Protein AF-A0A7C9A4A3-F1 (afdb_monomer_lite)

Sequence (106 aa):
GTYFLVGQSLKLGMPINNALKKAMQTWASWVESRVNPNRTHVFFRTFESTHWSGRNRNTCKVSRRPMSSTQGRDRSPISDTILKIVRSMSVPVKALHVTPMGAYRS

Organism: Opuntia streptacantha (NCBI:txid393608)

Structure (mmCIF, N/CA/C/O backbone):
data_AF-A0A7C9A4A3-F1
#
_entry.id   AF-A0A7C9A4A3-F1
#
loop_
_atom_site.group_PDB
_atom_site.id
_atom_site.type_symbol
_atom_site.label_atom_id
_atom_site.label_alt_id
_atom_site.label_comp_id
_atom_site.label_asym_id
_atom_site.label_entity_id
_atom_site.label_seq_id
_atom_site.pdbx_PDB_ins_code
_atom_site.Cartn_x
_atom_site.Cartn_y
_atom_site.Cartn_z
_atom_site.occupancy
_atom_site.B_iso_or_equiv
_atom_site.auth_seq_id
_atom_site.auth_comp_id
_atom_site.auth_asym_id
_atom_site.auth_atom_id
_atom_site.pdbx_PDB_model_num
ATOM 1 N N . GLY A 1 1 ? 5.922 20.523 -4.626 1.00 63.12 1 GLY A N 1
ATOM 2 C CA . GLY A 1 1 ? 6.599 19.538 -3.757 1.00 63.12 1 GLY A CA 1
ATOM 3 C C . GLY A 1 1 ? 5.617 18.467 -3.328 1.00 63.12 1 GLY A C 1
ATOM 4 O O . GLY A 1 1 ? 4.428 18.625 -3.571 1.00 63.12 1 GLY A O 1
ATOM 5 N N . THR A 1 2 ? 6.093 17.381 -2.722 1.00 81.69 2 THR A N 1
ATOM 6 C CA . THR A 1 2 ? 5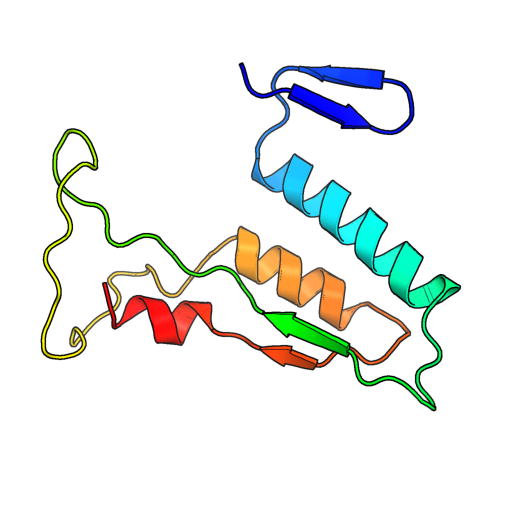.218 16.349 -2.143 1.00 81.69 2 THR A CA 1
ATOM 7 C C . THR A 1 2 ? 4.952 16.691 -0.678 1.00 81.69 2 THR A C 1
ATOM 9 O O . THR A 1 2 ? 5.898 16.840 0.102 1.00 81.69 2 THR A O 1
ATOM 12 N N . TYR A 1 3 ? 3.678 16.842 -0.317 1.00 90.56 3 TYR A N 1
ATOM 13 C CA . TYR A 1 3 ? 3.241 17.304 1.000 1.00 90.56 3 TYR A CA 1
ATOM 14 C C . TYR A 1 3 ? 2.224 16.325 1.582 1.00 90.56 3 TYR A C 1
ATOM 16 O O . TYR A 1 3 ? 1.290 15.928 0.889 1.00 90.56 3 TYR A O 1
ATOM 24 N N . PHE A 1 4 ? 2.393 15.945 2.848 1.00 93.31 4 PHE A N 1
ATOM 25 C CA . PHE A 1 4 ? 1.489 15.017 3.529 1.00 93.31 4 PHE A CA 1
ATOM 26 C C . PHE A 1 4 ? 1.070 15.576 4.881 1.00 93.31 4 PHE A C 1
ATOM 28 O O . PHE A 1 4 ? 1.919 15.991 5.670 1.00 93.31 4 PHE A O 1
ATOM 35 N N . LEU A 1 5 ? -0.229 15.558 5.171 1.00 91.88 5 LEU A N 1
ATOM 36 C CA . LEU A 1 5 ? -0.741 15.911 6.489 1.00 91.88 5 LEU A CA 1
ATOM 37 C C . LEU A 1 5 ? -0.694 14.681 7.399 1.00 91.88 5 LEU A C 1
ATOM 39 O O . LEU A 1 5 ? -1.230 13.625 7.065 1.00 91.88 5 LEU A O 1
ATOM 43 N N . VAL A 1 6 ? -0.039 14.812 8.549 1.00 92.81 6 VAL A N 1
ATOM 44 C CA . VAL A 1 6 ? 0.073 13.745 9.544 1.00 92.81 6 VAL A CA 1
ATOM 45 C C . VAL A 1 6 ? -0.395 14.284 10.886 1.00 92.81 6 VAL A C 1
ATOM 47 O O . VAL A 1 6 ? 0.310 15.066 11.523 1.00 92.81 6 VAL A O 1
ATOM 50 N N . GLY A 1 7 ? -1.589 13.865 11.311 1.00 89.81 7 GLY A N 1
ATOM 51 C CA . GLY A 1 7 ? -2.275 14.522 12.422 1.00 89.81 7 GLY A CA 1
ATOM 52 C C . GLY A 1 7 ? -2.557 15.976 12.046 1.00 89.81 7 GLY A C 1
ATOM 53 O O . GLY A 1 7 ? -3.191 16.230 11.029 1.00 89.81 7 GLY A O 1
ATOM 54 N N . GLN A 1 8 ? -2.027 16.919 12.819 1.00 92.75 8 GLN A N 1
ATOM 55 C CA . GLN A 1 8 ? -2.152 18.359 12.557 1.00 92.75 8 GLN A CA 1
ATOM 56 C C . GLN A 1 8 ? -0.870 18.983 11.976 1.00 92.75 8 GLN A C 1
ATOM 58 O O . GLN A 1 8 ? -0.755 20.200 11.885 1.00 92.75 8 GLN A O 1
ATOM 63 N N . SER A 1 9 ? 0.119 18.171 11.583 1.00 94.06 9 SER A N 1
ATOM 64 C CA . SER A 1 9 ? 1.399 18.669 11.067 1.00 94.06 9 SER A CA 1
ATOM 65 C C . SER A 1 9 ? 1.569 18.387 9.579 1.00 94.06 9 SER A C 1
ATOM 67 O O . SER A 1 9 ? 1.503 17.234 9.142 1.00 94.06 9 SER A O 1
ATOM 69 N N . LEU A 1 10 ? 1.885 19.431 8.809 1.00 94.12 10 LEU A N 1
ATOM 70 C CA . LEU A 1 10 ? 2.280 19.299 7.411 1.00 94.12 10 LEU A CA 1
ATOM 71 C C . LEU A 1 10 ? 3.726 18.791 7.324 1.00 94.12 10 LEU A C 1
ATOM 73 O O . LEU A 1 10 ? 4.656 19.412 7.837 1.00 94.12 10 LEU A O 1
ATOM 77 N N . LYS A 1 11 ? 3.925 17.643 6.678 1.00 93.31 11 LYS A N 1
ATOM 78 C CA . LYS A 1 11 ? 5.242 17.049 6.436 1.00 93.31 11 LYS A CA 1
ATOM 79 C C . LYS A 1 11 ? 5.655 17.302 4.993 1.00 93.31 11 LYS A C 1
ATOM 81 O O . LYS A 1 11 ? 5.049 16.779 4.056 1.00 93.31 11 LYS A O 1
ATOM 86 N N . LEU A 1 12 ? 6.700 18.107 4.838 1.00 92.88 12 LEU A N 1
ATOM 87 C CA . LEU A 1 12 ? 7.323 18.416 3.556 1.00 92.88 12 LEU A CA 1
ATOM 88 C C . LEU A 1 12 ? 8.391 17.357 3.250 1.00 92.88 12 LEU A C 1
ATOM 90 O O . LEU A 1 12 ? 9.139 16.962 4.142 1.00 92.88 12 LEU A O 1
ATOM 94 N N . GLY A 1 13 ? 8.465 16.889 2.004 1.00 90.81 13 GLY A N 1
ATOM 95 C CA . GLY A 1 13 ? 9.576 16.042 1.549 1.00 90.81 13 GLY A CA 1
ATOM 96 C C . GLY A 1 13 ? 9.600 14.617 2.113 1.00 90.81 13 GLY A C 1
ATOM 97 O O . GLY A 1 13 ? 10.604 13.926 1.970 1.00 90.81 13 GLY A O 1
ATOM 98 N N . MET A 1 14 ? 8.513 14.143 2.734 1.00 93.31 14 MET A N 1
ATOM 99 C CA . MET A 1 14 ? 8.425 12.744 3.156 1.00 93.31 14 MET A CA 1
ATOM 100 C C . MET A 1 14 ? 8.525 11.819 1.927 1.00 93.31 14 MET A C 1
ATOM 102 O O . MET A 1 14 ? 7.779 12.020 0.963 1.00 93.31 14 MET A O 1
ATOM 106 N N . PRO A 1 15 ? 9.383 10.780 1.952 1.00 92.62 15 PRO A N 1
ATOM 107 C CA . PRO A 1 15 ? 9.440 9.804 0.871 1.00 92.62 15 PRO A CA 1
ATOM 108 C C . PRO A 1 15 ? 8.083 9.129 0.656 1.00 92.62 15 PRO A C 1
ATOM 110 O O . PRO A 1 15 ? 7.418 8.750 1.622 1.00 92.62 15 PRO A O 1
ATOM 113 N N . ILE A 1 16 ? 7.699 8.914 -0.604 1.00 91.69 16 ILE A N 1
ATOM 114 C CA . ILE A 1 16 ? 6.391 8.340 -0.976 1.00 91.69 16 ILE A CA 1
ATOM 115 C C . ILE A 1 16 ? 6.149 6.993 -0.280 1.00 91.69 16 ILE A C 1
ATOM 117 O O . ILE A 1 16 ? 5.059 6.754 0.230 1.00 91.69 16 ILE A O 1
ATOM 121 N N . ASN A 1 17 ? 7.174 6.142 -0.178 1.00 92.69 17 ASN A N 1
ATOM 122 C CA . ASN A 1 17 ? 7.064 4.846 0.500 1.00 92.69 17 ASN A CA 1
ATOM 123 C C . ASN A 1 17 ? 6.734 4.997 1.996 1.00 92.69 17 ASN A C 1
ATOM 125 O O . ASN A 1 17 ? 5.924 4.241 2.531 1.00 92.69 17 ASN A O 1
ATOM 129 N N . ASN A 1 18 ? 7.312 6.000 2.665 1.00 94.06 18 ASN A N 1
ATOM 130 C CA . ASN A 1 18 ? 7.035 6.279 4.075 1.00 94.06 18 ASN A CA 1
ATOM 131 C C . ASN A 1 18 ? 5.628 6.855 4.254 1.00 94.06 18 ASN A C 1
ATOM 133 O O . ASN A 1 18 ? 4.913 6.456 5.173 1.00 94.06 18 ASN A O 1
ATOM 137 N N . ALA A 1 19 ? 5.219 7.751 3.354 1.00 94.62 19 ALA A N 1
ATOM 138 C CA . ALA A 1 19 ? 3.879 8.319 3.363 1.00 94.62 19 ALA A CA 1
ATOM 139 C C . ALA A 1 19 ? 2.808 7.243 3.144 1.00 94.62 19 ALA A C 1
ATOM 141 O O . ALA A 1 19 ? 1.845 7.175 3.906 1.00 94.62 19 ALA A O 1
ATOM 142 N N . LEU A 1 20 ? 3.020 6.343 2.177 1.00 94.62 20 LEU A N 1
ATOM 143 C CA . LEU A 1 20 ? 2.137 5.206 1.934 1.00 94.62 20 LEU A CA 1
ATOM 144 C C . LEU A 1 20 ? 2.062 4.291 3.156 1.00 94.62 20 LEU A C 1
ATOM 146 O O . LEU A 1 20 ? 0.966 3.933 3.574 1.00 94.62 20 LEU A O 1
ATOM 150 N N . LYS A 1 21 ? 3.206 3.928 3.750 1.00 96.31 21 LYS A N 1
ATOM 151 C CA . LYS A 1 21 ? 3.231 3.103 4.965 1.00 96.31 21 LYS A CA 1
ATOM 152 C C . LYS A 1 21 ? 2.381 3.733 6.068 1.00 96.31 21 LYS A C 1
ATOM 154 O O . LYS A 1 21 ? 1.595 3.033 6.698 1.00 96.31 21 LYS A O 1
ATOM 159 N N . LYS A 1 22 ? 2.503 5.047 6.270 1.00 96.19 22 LYS A N 1
ATOM 160 C CA . LYS A 1 22 ? 1.745 5.769 7.296 1.00 96.19 22 LYS A CA 1
ATOM 161 C C . LYS A 1 22 ? 0.247 5.804 6.989 1.00 96.19 22 LYS A C 1
ATOM 163 O O . LYS A 1 22 ? -0.547 5.533 7.882 1.00 96.19 22 LYS A O 1
ATOM 168 N N . ALA A 1 23 ? -0.128 6.051 5.735 1.00 95.69 23 ALA A N 1
ATOM 169 C CA . ALA A 1 23 ? -1.520 5.995 5.292 1.00 95.69 23 ALA A CA 1
ATOM 170 C C . ALA A 1 23 ? -2.125 4.590 5.465 1.00 95.69 23 ALA A C 1
ATOM 172 O O . ALA A 1 23 ? -3.234 4.453 5.976 1.00 95.69 23 ALA A O 1
ATOM 173 N N . MET A 1 24 ? -1.373 3.543 5.116 1.00 97.31 24 MET A N 1
ATOM 174 C CA . MET A 1 24 ? -1.795 2.151 5.287 1.00 97.31 24 MET A CA 1
ATOM 175 C C . MET A 1 24 ? -1.961 1.764 6.755 1.00 97.31 24 MET A C 1
ATOM 177 O O . MET A 1 24 ? -2.899 1.047 7.082 1.00 97.31 24 MET A O 1
ATOM 181 N N . GLN A 1 25 ? -1.094 2.253 7.645 1.00 97.31 25 GLN A N 1
ATOM 182 C CA . GLN A 1 25 ? -1.250 2.054 9.089 1.00 97.31 25 GLN A CA 1
ATOM 183 C C . GLN A 1 25 ? -2.525 2.725 9.611 1.00 97.31 25 GLN A C 1
ATOM 185 O O . GLN A 1 25 ? -3.276 2.104 10.354 1.00 97.31 25 GLN A O 1
ATOM 190 N N . THR A 1 26 ? -2.812 3.956 9.175 1.00 97.19 26 THR A N 1
ATOM 191 C CA . THR A 1 26 ? -4.065 4.643 9.519 1.00 97.19 26 THR A CA 1
ATOM 192 C C . THR A 1 26 ? -5.290 3.868 9.033 1.00 97.19 26 THR A C 1
ATOM 194 O O . THR A 1 26 ? -6.240 3.691 9.794 1.00 97.19 26 THR A O 1
ATOM 197 N N . TRP A 1 27 ? -5.266 3.372 7.793 1.00 97.81 27 TRP A N 1
ATOM 198 C CA . TRP A 1 27 ? -6.342 2.540 7.255 1.00 97.81 27 TRP A CA 1
ATOM 199 C C . TRP A 1 27 ? -6.512 1.235 8.045 1.00 97.81 27 TRP A C 1
ATOM 201 O O . TRP A 1 27 ? -7.635 0.896 8.408 1.00 97.81 27 TRP A O 1
ATOM 211 N N . ALA A 1 28 ? -5.418 0.541 8.370 1.00 98.25 28 ALA A N 1
ATOM 212 C CA . ALA A 1 28 ? -5.464 -0.700 9.138 1.00 98.25 28 ALA A CA 1
ATOM 213 C C . ALA A 1 28 ? -6.109 -0.486 10.517 1.00 98.25 28 ALA A C 1
ATOM 215 O O . ALA A 1 28 ? -7.060 -1.186 10.853 1.00 98.25 28 ALA A O 1
ATOM 216 N N . SER A 1 29 ? -5.690 0.546 11.259 1.00 98.12 29 SER A N 1
ATOM 217 C CA . SER A 1 29 ? -6.297 0.890 12.553 1.00 98.12 29 SER A CA 1
ATOM 218 C C . SER A 1 29 ? -7.783 1.245 12.439 1.00 98.12 29 SER A C 1
ATOM 220 O O . SER A 1 29 ? -8.574 0.940 13.333 1.00 98.12 29 SER A O 1
ATOM 222 N N . TRP A 1 30 ? -8.195 1.883 11.340 1.00 98.12 30 TRP A N 1
ATOM 223 C CA . TRP A 1 30 ? -9.612 2.141 11.087 1.00 98.12 30 TRP A CA 1
ATOM 224 C C . TRP A 1 30 ? -10.386 0.842 10.843 1.00 98.12 30 TRP A C 1
ATOM 226 O O . TRP A 1 30 ? -11.445 0.655 11.436 1.00 98.12 30 TRP A O 1
ATOM 236 N N . VAL A 1 31 ? -9.851 -0.076 10.031 1.00 98.44 31 VAL A N 1
ATOM 237 C CA . VAL A 1 31 ? -10.487 -1.379 9.781 1.00 98.44 31 VAL A CA 1
ATOM 238 C C . VAL A 1 31 ? -10.661 -2.144 11.088 1.00 98.44 31 VAL A C 1
ATOM 240 O O . VAL A 1 31 ? -11.764 -2.599 11.378 1.00 98.44 31 VAL A O 1
ATOM 243 N N . GLU A 1 32 ? -9.613 -2.215 11.906 1.00 98.00 32 GLU A N 1
ATOM 244 C CA . GLU A 1 32 ? -9.640 -2.932 13.186 1.00 98.00 32 GLU A CA 1
ATOM 245 C C . GLU A 1 32 ? -10.640 -2.349 14.191 1.00 98.00 32 GLU A C 1
ATOM 247 O O . GLU A 1 32 ? -11.224 -3.088 14.976 1.00 98.00 32 GLU A O 1
ATOM 252 N N . SER A 1 33 ? -10.877 -1.036 14.156 1.00 98.19 33 SER A N 1
ATOM 253 C CA . SER A 1 33 ? -11.772 -0.365 15.111 1.00 98.19 33 SER A CA 1
ATOM 254 C C . SER A 1 33 ? -13.211 -0.189 14.624 1.00 98.19 33 SER A C 1
ATOM 256 O O . SER A 1 33 ? -14.091 0.111 15.436 1.00 98.19 33 SER A O 1
ATOM 258 N N . ARG A 1 34 ? -13.468 -0.308 13.314 1.00 98.12 34 ARG A N 1
ATOM 259 C CA . ARG A 1 34 ? -14.764 0.060 12.713 1.00 98.12 34 ARG A CA 1
ATOM 260 C C . ARG A 1 34 ? -15.424 -1.033 11.885 1.00 98.12 34 ARG A C 1
ATOM 262 O O . ARG A 1 34 ? -16.632 -0.951 11.673 1.00 98.12 34 ARG A O 1
ATOM 269 N N . VAL A 1 35 ? -14.689 -2.033 11.405 1.00 97.69 35 VAL A N 1
ATOM 270 C CA . VAL A 1 35 ? -15.261 -3.081 10.550 1.00 97.69 35 VAL A CA 1
ATOM 271 C C . VAL A 1 35 ? -15.684 -4.278 11.392 1.00 97.69 35 VAL A C 1
ATOM 273 O O . VAL A 1 35 ? -14.898 -4.817 12.161 1.00 97.69 35 VAL A O 1
ATOM 276 N N . ASN A 1 36 ? -16.927 -4.730 11.207 1.00 97.44 36 ASN A N 1
ATOM 277 C CA . ASN A 1 36 ? -17.414 -5.976 11.794 1.00 97.44 36 ASN A CA 1
ATOM 278 C C . ASN A 1 36 ? -17.069 -7.169 10.873 1.00 97.44 36 ASN A C 1
ATOM 280 O O . ASN A 1 36 ? -17.714 -7.315 9.827 1.00 97.44 36 ASN A O 1
ATOM 284 N N . PRO A 1 37 ? -16.121 -8.050 11.248 1.00 96.50 37 PRO A N 1
ATOM 285 C CA . PRO A 1 37 ? -15.699 -9.168 10.403 1.00 96.50 37 PRO A CA 1
ATOM 286 C C . PRO A 1 37 ? -16.773 -10.253 10.236 1.00 96.50 37 PRO A C 1
ATOM 288 O O . PRO A 1 37 ? -16.728 -11.000 9.266 1.00 96.50 37 PRO A O 1
ATOM 291 N N . ASN A 1 38 ? -17.779 -10.314 11.117 1.00 97.12 38 ASN A N 1
ATOM 292 C CA . ASN A 1 38 ? -18.878 -11.280 10.999 1.00 97.12 38 ASN A CA 1
ATOM 293 C C . ASN A 1 38 ? -19.885 -10.903 9.903 1.00 97.12 38 ASN A C 1
ATOM 295 O O . ASN A 1 38 ? -20.732 -11.712 9.535 1.00 97.12 38 ASN A O 1
ATOM 299 N N . ARG A 1 39 ? -19.833 -9.661 9.404 1.00 98.00 39 ARG A N 1
ATOM 300 C CA . ARG A 1 39 ? -20.742 -9.162 8.359 1.00 98.00 39 ARG A CA 1
ATOM 301 C C . ARG A 1 39 ? -20.021 -8.664 7.113 1.00 98.00 39 ARG A C 1
ATOM 303 O O . ARG A 1 39 ? -20.633 -8.620 6.050 1.00 98.00 39 ARG A O 1
ATOM 310 N N . THR A 1 40 ? -18.748 -8.297 7.233 1.00 98.19 40 THR A N 1
ATOM 311 C CA . THR A 1 40 ? -17.998 -7.640 6.164 1.00 98.19 40 THR A CA 1
ATOM 312 C C . THR A 1 40 ? -16.711 -8.390 5.868 1.00 98.19 40 THR A C 1
ATOM 314 O O . THR A 1 40 ? -15.858 -8.550 6.736 1.00 98.19 40 THR A O 1
ATOM 317 N N . HIS A 1 41 ? -16.537 -8.766 4.603 1.00 97.94 41 HIS A N 1
ATOM 318 C CA . HIS A 1 41 ? -15.275 -9.285 4.088 1.00 97.94 41 HIS A CA 1
ATOM 319 C C . HIS A 1 41 ? -14.459 -8.141 3.495 1.00 97.94 41 HIS A C 1
ATOM 321 O O . HIS A 1 41 ? -14.945 -7.405 2.635 1.00 97.94 41 HIS A O 1
ATOM 327 N N . VAL A 1 42 ? -13.213 -7.997 3.937 1.00 98.12 42 VAL A N 1
ATOM 328 C CA . VAL A 1 42 ? -12.327 -6.930 3.470 1.00 98.12 42 VAL A CA 1
ATOM 329 C C . VAL A 1 42 ? -11.302 -7.505 2.505 1.00 98.12 42 VAL A C 1
ATOM 331 O O . VAL A 1 42 ? -10.629 -8.492 2.800 1.00 98.12 42 VAL A O 1
ATOM 334 N N . PHE A 1 43 ? -11.152 -6.849 1.358 1.00 97.94 43 PHE A N 1
ATOM 335 C CA . PHE A 1 43 ? -10.135 -7.160 0.363 1.00 97.94 43 PHE A CA 1
ATOM 336 C C . PHE A 1 43 ? -9.206 -5.965 0.203 1.00 97.94 43 PHE A C 1
ATOM 338 O O . PHE A 1 43 ? -9.647 -4.816 0.247 1.00 97.94 43 PHE A O 1
ATOM 345 N N . PHE A 1 44 ? -7.924 -6.230 -0.028 1.00 97.38 44 PHE A N 1
ATOM 346 C CA . PHE A 1 44 ? -6.963 -5.181 -0.353 1.00 97.38 44 PHE A CA 1
ATOM 347 C C . PHE A 1 44 ? -6.031 -5.651 -1.463 1.00 97.38 44 PHE A C 1
ATOM 349 O O . PHE A 1 44 ? -5.407 -6.704 -1.342 1.00 97.38 44 PHE A O 1
ATOM 356 N N . ARG A 1 45 ? -5.919 -4.881 -2.550 1.00 96.56 45 ARG A N 1
ATOM 357 C CA . ARG A 1 45 ? -5.029 -5.221 -3.668 1.00 96.56 45 ARG A CA 1
ATOM 358 C C . ARG A 1 45 ? -3.672 -4.541 -3.548 1.00 96.56 45 ARG A C 1
ATOM 360 O O . ARG A 1 45 ? -3.582 -3.401 -3.100 1.00 96.56 45 ARG A O 1
ATOM 367 N N . THR A 1 46 ? -2.620 -5.235 -3.966 1.00 95.44 46 THR A N 1
ATOM 368 C CA . THR A 1 46 ? -1.285 -4.636 -4.080 1.00 95.44 46 THR A CA 1
ATOM 369 C C . THR A 1 46 ? -1.200 -3.677 -5.274 1.00 95.44 46 THR A C 1
ATOM 371 O O . THR A 1 46 ? -2.153 -3.520 -6.038 1.00 95.44 46 THR A O 1
ATOM 374 N N . PHE A 1 47 ? -0.068 -2.990 -5.418 1.00 88.06 47 PHE A N 1
ATOM 375 C CA . PHE A 1 47 ? 0.120 -1.958 -6.437 1.00 88.06 47 PHE A CA 1
ATOM 376 C C . PHE A 1 47 ? 0.186 -2.533 -7.858 1.00 88.06 47 PHE A C 1
ATOM 378 O O . PHE A 1 47 ? 0.774 -3.589 -8.086 1.00 88.06 47 PHE A O 1
ATOM 385 N N . GLU A 1 48 ? -0.358 -1.794 -8.819 1.00 86.12 48 GLU A N 1
ATOM 386 C CA . GLU A 1 48 ? -0.268 -2.079 -10.249 1.00 86.12 48 GLU A CA 1
ATOM 387 C C . GLU A 1 48 ? 0.505 -0.944 -10.927 1.00 86.12 48 GLU A C 1
ATOM 389 O O . GLU A 1 48 ? 0.199 0.233 -10.726 1.00 86.12 48 GLU A O 1
ATOM 394 N N . SER A 1 49 ? 1.553 -1.289 -11.677 1.00 79.12 49 SER A N 1
ATOM 395 C CA . SER A 1 49 ? 2.423 -0.298 -12.308 1.00 79.12 49 SER A CA 1
ATOM 396 C C . SER A 1 49 ? 1.788 0.296 -13.562 1.00 79.12 49 SER A C 1
ATOM 398 O O . SER A 1 49 ? 1.008 -0.347 -14.255 1.00 79.12 49 SER A O 1
ATOM 400 N N . THR A 1 50 ? 2.141 1.543 -13.873 1.00 79.50 50 THR A N 1
ATOM 401 C CA . THR A 1 50 ? 1.700 2.176 -15.117 1.00 79.50 50 THR A CA 1
ATOM 402 C C . THR A 1 50 ? 2.548 1.698 -16.291 1.00 79.50 50 THR A C 1
ATOM 404 O O . THR A 1 50 ? 3.768 1.604 -16.155 1.00 79.50 50 THR A O 1
ATOM 407 N N . HIS A 1 51 ? 1.944 1.530 -17.465 1.00 80.00 51 HIS A N 1
ATOM 408 C CA . HIS A 1 51 ? 2.640 1.112 -18.695 1.00 80.00 51 HIS A CA 1
ATOM 409 C C . HIS A 1 51 ? 3.090 2.293 -19.568 1.00 80.00 51 HIS A C 1
ATOM 411 O O . HIS A 1 51 ? 3.452 2.146 -20.735 1.00 80.00 51 HIS A O 1
ATOM 417 N N . TRP A 1 52 ? 3.082 3.495 -18.989 1.00 84.00 52 TRP A N 1
ATOM 418 C CA . TRP A 1 52 ? 3.615 4.681 -19.634 1.00 84.00 52 TRP A CA 1
ATOM 419 C C . TRP A 1 52 ? 5.123 4.549 -19.845 1.00 84.00 52 TRP A C 1
ATOM 421 O O . TRP A 1 52 ? 5.895 4.258 -18.931 1.00 84.00 52 TRP A O 1
ATOM 431 N N . SER A 1 53 ? 5.531 4.800 -21.078 1.00 79.81 53 SER A N 1
ATOM 432 C CA . SER A 1 53 ? 6.884 4.654 -21.591 1.00 79.81 53 SER A CA 1
ATOM 433 C C . SER A 1 53 ? 7.287 5.891 -22.402 1.00 79.81 53 SER A C 1
ATOM 435 O O . SER A 1 53 ? 6.511 6.844 -22.564 1.00 79.81 53 SER A O 1
ATOM 437 N N . GLY A 1 54 ? 8.522 5.887 -22.901 1.00 80.19 54 GLY A N 1
ATOM 438 C CA . GLY A 1 54 ? 9.130 7.027 -23.581 1.00 80.19 54 GLY A CA 1
ATOM 439 C C . GLY A 1 54 ? 9.777 8.010 -22.606 1.00 80.19 54 GLY A C 1
ATOM 440 O O . GLY A 1 54 ? 9.508 8.000 -21.404 1.00 80.19 54 GLY A O 1
ATOM 441 N N . ARG A 1 55 ? 10.646 8.876 -23.136 1.00 82.38 55 ARG A N 1
ATOM 442 C CA . ARG A 1 55 ? 11.454 9.826 -22.349 1.00 82.38 55 ARG A CA 1
ATOM 443 C C . ARG A 1 55 ? 10.606 10.729 -21.443 1.00 82.38 55 ARG A C 1
ATOM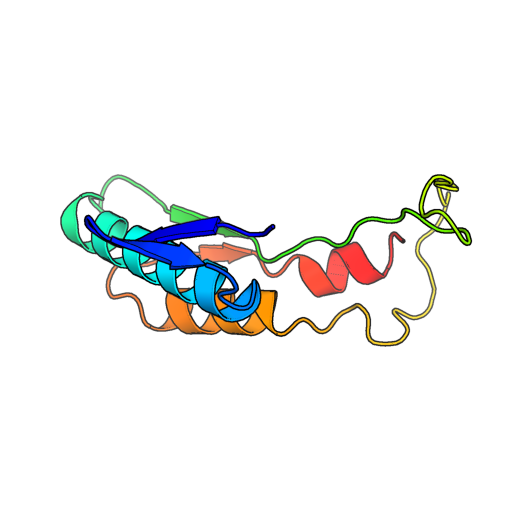 445 O O . ARG A 1 55 ? 11.023 11.025 -20.330 1.00 82.38 55 ARG A O 1
ATOM 452 N N . ASN A 1 56 ? 9.398 11.077 -21.890 1.00 87.44 56 ASN A N 1
ATOM 453 C CA . ASN A 1 56 ? 8.465 11.938 -21.159 1.00 87.44 56 ASN A CA 1
ATOM 454 C C . ASN A 1 56 ? 7.326 11.160 -20.468 1.00 87.44 56 ASN A C 1
ATOM 456 O O . ASN A 1 56 ? 6.397 11.785 -19.968 1.00 87.44 56 ASN A O 1
ATOM 460 N N . ARG A 1 57 ? 7.358 9.814 -20.462 1.00 80.81 57 ARG A N 1
ATOM 461 C CA . ARG A 1 57 ? 6.281 8.945 -19.936 1.00 80.81 57 ARG A CA 1
ATOM 462 C C . ARG A 1 57 ? 4.884 9.284 -20.479 1.00 80.81 57 ARG A C 1
ATOM 464 O O . ARG A 1 57 ? 3.896 9.223 -19.758 1.00 80.81 57 ARG A O 1
ATOM 471 N N . ASN A 1 58 ? 4.804 9.639 -21.755 1.00 84.19 58 ASN A N 1
ATOM 472 C CA . ASN A 1 58 ? 3.572 10.065 -22.421 1.00 84.19 58 ASN A CA 1
ATOM 473 C C . ASN A 1 58 ? 3.116 9.099 -23.525 1.00 84.19 58 ASN A C 1
ATOM 475 O O . ASN A 1 58 ? 2.159 9.390 -24.234 1.00 84.19 58 ASN A O 1
ATOM 479 N N . THR A 1 59 ? 3.792 7.957 -23.690 1.00 83.06 59 THR A N 1
ATOM 480 C CA . THR A 1 59 ? 3.407 6.940 -24.677 1.00 83.06 59 THR A CA 1
ATOM 481 C C . THR A 1 59 ? 3.013 5.643 -23.989 1.00 83.06 59 THR A C 1
ATOM 483 O O . THR A 1 59 ? 3.751 5.129 -23.153 1.00 83.06 59 THR A O 1
ATOM 486 N N . CYS A 1 60 ? 1.857 5.096 -24.348 1.00 79.19 60 CYS A N 1
ATOM 487 C CA . CYS A 1 60 ? 1.399 3.787 -23.897 1.00 79.19 60 CYS A CA 1
ATOM 488 C C . CYS A 1 60 ? 1.126 2.942 -25.142 1.00 79.19 60 CYS A C 1
ATOM 490 O O . CYS A 1 60 ? 0.252 3.279 -25.940 1.00 79.19 60 CYS A O 1
ATOM 492 N N . LYS A 1 61 ? 1.909 1.878 -25.348 1.00 79.19 61 LYS A N 1
ATOM 493 C CA . LYS A 1 61 ? 1.657 0.915 -26.424 1.00 79.19 61 LYS A CA 1
ATOM 494 C C . LYS A 1 61 ? 0.877 -0.244 -25.829 1.00 79.19 61 LYS A C 1
ATOM 496 O O . LYS A 1 61 ? 1.413 -0.988 -25.019 1.00 79.19 61 LYS A O 1
ATOM 501 N N . VAL A 1 62 ? -0.379 -0.395 -26.229 1.00 77.81 62 VAL A N 1
ATOM 502 C CA . VAL A 1 62 ? -1.218 -1.492 -25.739 1.00 77.81 62 VAL A CA 1
ATOM 503 C C . VAL A 1 62 ? -0.711 -2.808 -26.330 1.00 77.81 62 VAL A C 1
ATOM 505 O O . VAL A 1 62 ? -0.775 -3.021 -27.544 1.00 77.81 62 VAL A O 1
ATOM 508 N N . SER A 1 63 ? -0.184 -3.690 -25.480 1.00 80.44 63 SER A N 1
ATOM 509 C CA . SER A 1 63 ? 0.263 -5.021 -25.884 1.00 80.44 63 SER A CA 1
ATOM 510 C C . SER A 1 63 ? -0.940 -5.952 -26.093 1.00 80.44 63 SER A C 1
ATOM 512 O O . SER A 1 63 ? -1.905 -5.954 -25.331 1.00 80.44 63 SER A O 1
ATOM 514 N N . ARG A 1 64 ? -0.909 -6.757 -27.166 1.00 88.44 64 ARG A N 1
ATOM 515 C CA . ARG A 1 64 ? -1.965 -7.755 -27.451 1.00 88.44 64 ARG A CA 1
ATOM 516 C C . ARG A 1 64 ? -1.774 -9.061 -26.682 1.00 88.44 64 ARG A C 1
ATOM 518 O O . ARG A 1 64 ? -2.715 -9.837 -26.543 1.00 88.44 64 ARG A O 1
ATOM 525 N N . ARG A 1 65 ? -0.548 -9.336 -26.238 1.00 90.50 65 ARG A N 1
ATOM 526 C CA . ARG A 1 65 ? -0.157 -10.551 -25.517 1.00 90.50 65 ARG A CA 1
ATOM 527 C C . ARG A 1 65 ? 0.692 -10.165 -24.306 1.00 90.50 65 ARG A C 1
ATOM 529 O O . ARG A 1 65 ? 1.382 -9.149 -24.386 1.00 90.50 65 ARG A O 1
ATOM 536 N N . PRO A 1 66 ? 0.666 -10.957 -23.221 1.00 89.44 66 PRO A N 1
ATOM 537 C CA . PRO A 1 66 ? 1.571 -10.754 -22.099 1.00 89.44 66 PRO A CA 1
ATOM 538 C C . PRO A 1 66 ? 3.037 -10.854 -22.533 1.00 89.44 66 PRO A C 1
ATOM 540 O O . PRO A 1 66 ? 3.370 -11.591 -23.465 1.00 89.44 66 PRO A O 1
ATOM 543 N N . MET A 1 67 ? 3.913 -10.142 -21.832 1.00 88.12 67 MET A N 1
ATOM 544 C CA . MET A 1 67 ? 5.358 -10.331 -21.941 1.00 88.12 67 MET A CA 1
ATOM 545 C C . MET A 1 67 ? 5.749 -11.728 -21.436 1.00 88.12 67 MET A C 1
ATOM 547 O O . MET A 1 67 ? 5.064 -12.307 -20.599 1.00 88.12 67 MET A O 1
ATOM 551 N N . SER A 1 68 ? 6.867 -12.273 -21.915 1.00 91.62 68 SER A N 1
ATOM 552 C CA . SER A 1 68 ? 7.419 -13.544 -21.416 1.00 91.62 68 SER A CA 1
ATOM 553 C C . SER A 1 68 ? 8.210 -13.391 -20.112 1.00 91.62 68 SER A C 1
ATOM 555 O O . SER A 1 68 ? 8.461 -14.373 -19.422 1.00 91.62 68 SER A O 1
ATOM 557 N N . SER A 1 69 ? 8.610 -12.165 -19.770 1.00 91.19 69 SER A N 1
ATOM 558 C CA . SER A 1 69 ? 9.375 -11.834 -18.570 1.00 91.19 69 SER A CA 1
ATOM 559 C C . SER A 1 69 ? 8.951 -10.473 -18.027 1.00 91.19 69 SER A C 1
ATOM 561 O O . SER A 1 69 ? 8.620 -9.562 -18.785 1.00 91.19 69 SER A O 1
ATOM 563 N N . THR A 1 70 ? 8.987 -10.331 -16.706 1.00 89.25 70 THR A N 1
ATOM 564 C CA . THR A 1 70 ? 8.612 -9.111 -15.974 1.00 89.25 70 THR A CA 1
ATOM 565 C C . THR A 1 70 ? 9.758 -8.113 -15.854 1.00 89.25 70 THR A C 1
ATOM 567 O O . THR A 1 70 ? 9.529 -6.972 -15.455 1.00 89.25 70 THR A O 1
ATOM 570 N N . GLN A 1 71 ? 10.997 -8.532 -16.144 1.00 88.75 71 GLN A N 1
ATOM 571 C CA . GLN A 1 71 ? 12.213 -7.735 -15.925 1.00 88.75 71 GLN A CA 1
ATOM 572 C C . GLN A 1 71 ? 12.301 -7.157 -14.495 1.00 88.75 71 GLN A C 1
ATOM 574 O O . GLN A 1 71 ? 12.728 -6.021 -14.295 1.00 88.75 71 GLN A O 1
ATOM 579 N N . GLY A 1 72 ? 11.836 -7.914 -13.493 1.00 88.50 72 GLY A N 1
ATOM 580 C CA . GLY A 1 72 ? 11.842 -7.510 -12.081 1.00 88.50 72 GLY A CA 1
ATOM 581 C C . GLY A 1 72 ? 10.703 -6.573 -11.661 1.00 88.50 72 GLY A C 1
ATOM 582 O O . GLY A 1 72 ? 10.618 -6.211 -10.487 1.00 88.50 72 GLY A O 1
ATOM 583 N N . ARG A 1 73 ? 9.799 -6.190 -12.577 1.00 88.25 73 ARG A N 1
ATOM 584 C CA . ARG A 1 73 ? 8.631 -5.330 -12.281 1.00 88.25 73 ARG A CA 1
ATOM 585 C C . ARG A 1 73 ? 7.547 -6.024 -11.451 1.00 88.25 73 ARG A C 1
ATOM 587 O O . ARG A 1 73 ? 6.609 -5.374 -11.000 1.00 88.25 73 ARG A O 1
ATOM 594 N N . ASP A 1 74 ? 7.673 -7.330 -11.253 1.00 91.25 74 ASP A N 1
ATOM 595 C CA . ASP A 1 74 ? 6.845 -8.150 -10.368 1.00 91.25 74 ASP A CA 1
ATOM 596 C C . ASP A 1 74 ? 7.109 -7.889 -8.881 1.00 91.25 74 ASP A C 1
ATOM 598 O O . ASP A 1 74 ? 6.275 -8.240 -8.045 1.00 91.25 74 ASP A O 1
ATOM 602 N N . ARG A 1 75 ? 8.228 -7.232 -8.546 1.00 92.44 75 ARG A N 1
ATOM 603 C CA . ARG A 1 75 ? 8.607 -6.883 -7.172 1.00 92.44 75 ARG A CA 1
ATOM 604 C C . ARG A 1 75 ? 8.412 -5.396 -6.916 1.00 92.44 75 ARG A C 1
ATOM 606 O O . ARG A 1 75 ? 8.731 -4.552 -7.750 1.00 92.44 75 ARG A O 1
ATOM 613 N N . SER A 1 76 ? 7.892 -5.056 -5.740 1.00 92.56 76 SER A N 1
ATOM 614 C CA . SER A 1 76 ? 7.600 -3.668 -5.390 1.00 92.56 76 SER A CA 1
ATOM 615 C C . SER A 1 76 ? 7.638 -3.466 -3.874 1.00 92.56 76 SER A C 1
ATOM 617 O O . SER A 1 76 ? 6.784 -4.025 -3.185 1.00 92.56 76 SER A O 1
ATOM 619 N N . PRO A 1 77 ? 8.515 -2.584 -3.349 1.00 93.69 77 PRO A N 1
ATOM 620 C CA . PRO A 1 77 ? 8.557 -2.262 -1.918 1.00 93.69 77 PRO A CA 1
ATOM 621 C C . PRO A 1 77 ? 7.222 -1.741 -1.369 1.00 93.69 77 PRO A C 1
ATOM 623 O O . PRO A 1 77 ? 6.894 -1.929 -0.196 1.00 93.69 77 PRO A O 1
ATOM 626 N N . ILE A 1 78 ? 6.430 -1.092 -2.229 1.00 94.44 78 ILE A N 1
ATOM 627 C CA . ILE A 1 78 ? 5.062 -0.661 -1.927 1.00 94.44 78 ILE A CA 1
ATOM 628 C C . ILE A 1 78 ? 4.166 -1.877 -1.672 1.00 94.44 78 ILE A C 1
ATOM 630 O O . ILE A 1 78 ? 3.460 -1.930 -0.665 1.00 94.44 78 ILE A O 1
ATOM 634 N N . SER A 1 79 ? 4.219 -2.868 -2.560 1.00 95.94 79 SER A N 1
ATOM 635 C CA . SER A 1 79 ? 3.415 -4.087 -2.446 1.00 95.94 79 SER A CA 1
ATOM 636 C C . SER A 1 79 ? 3.835 -4.930 -1.252 1.00 95.94 79 SER A C 1
ATOM 638 O O . SER A 1 79 ? 2.971 -5.398 -0.515 1.00 95.94 79 SER A O 1
ATOM 640 N N . ASP A 1 80 ? 5.137 -5.035 -0.992 1.00 95.94 80 ASP A N 1
ATOM 641 C CA . ASP A 1 80 ? 5.668 -5.733 0.180 1.00 95.94 80 ASP A CA 1
ATOM 642 C C . ASP A 1 80 ? 5.202 -5.068 1.480 1.00 95.94 80 ASP A C 1
ATOM 644 O O . ASP A 1 80 ? 4.799 -5.746 2.426 1.00 95.94 80 ASP A O 1
ATOM 648 N N . THR A 1 81 ? 5.179 -3.730 1.513 1.00 96.94 81 THR A N 1
ATOM 649 C CA . THR A 1 81 ? 4.659 -2.960 2.652 1.00 96.94 81 THR A CA 1
ATOM 650 C C . THR A 1 81 ? 3.169 -3.218 2.870 1.00 96.94 81 THR A C 1
ATOM 652 O O . THR A 1 81 ? 2.761 -3.469 4.004 1.00 96.94 81 THR A O 1
ATOM 655 N N . ILE A 1 82 ? 2.363 -3.199 1.802 1.00 97.38 82 ILE A N 1
ATOM 656 C CA . ILE A 1 82 ? 0.924 -3.506 1.861 1.00 97.38 82 ILE A CA 1
ATOM 657 C C . ILE A 1 82 ? 0.707 -4.916 2.413 1.00 97.38 82 ILE A C 1
ATOM 659 O O . ILE A 1 82 ? -0.031 -5.088 3.380 1.00 97.38 82 ILE A O 1
ATOM 663 N N . LEU A 1 83 ? 1.380 -5.917 1.836 1.00 97.69 83 LEU A N 1
ATOM 664 C CA . LEU A 1 83 ? 1.253 -7.313 2.255 1.00 97.69 83 LEU A CA 1
ATOM 665 C C . LEU A 1 83 ? 1.688 -7.508 3.706 1.00 97.69 83 LEU A C 1
ATOM 667 O O . LEU A 1 83 ? 1.027 -8.240 4.439 1.00 97.69 83 LEU A O 1
ATOM 671 N N . LYS A 1 84 ? 2.769 -6.848 4.136 1.00 97.81 84 LYS A N 1
ATOM 672 C CA . LYS A 1 84 ? 3.244 -6.907 5.522 1.00 97.81 84 LYS A CA 1
ATOM 673 C C . LYS A 1 84 ? 2.202 -6.363 6.498 1.00 97.81 84 LYS A C 1
ATOM 675 O O . LYS A 1 84 ? 1.936 -7.022 7.494 1.00 97.81 84 LYS A O 1
ATOM 680 N N . ILE A 1 85 ? 1.619 -5.197 6.207 1.00 98.06 85 ILE A N 1
ATOM 681 C CA . ILE A 1 85 ? 0.606 -4.571 7.072 1.00 98.06 85 ILE A CA 1
ATOM 682 C C . ILE A 1 85 ? -0.655 -5.430 7.118 1.00 98.06 85 ILE A C 1
ATOM 684 O O . ILE A 1 85 ? -1.119 -5.763 8.201 1.00 98.06 85 ILE A O 1
ATOM 688 N N . VAL A 1 86 ? -1.166 -5.845 5.956 1.00 97.69 86 VAL A N 1
ATOM 689 C CA . VAL A 1 86 ? -2.376 -6.674 5.857 1.00 97.69 86 VAL A CA 1
ATOM 690 C C . VAL A 1 86 ? -2.221 -7.994 6.618 1.00 97.69 86 VAL A C 1
ATOM 692 O O . VAL A 1 86 ? -3.138 -8.404 7.318 1.00 97.69 86 VAL A O 1
ATOM 695 N N . ARG A 1 87 ? -1.052 -8.642 6.538 1.00 96.94 87 ARG A N 1
ATOM 696 C CA . ARG A 1 87 ? -0.772 -9.889 7.274 1.00 96.94 87 ARG A CA 1
ATOM 697 C C . ARG A 1 87 ? -0.670 -9.707 8.788 1.00 96.94 87 ARG A C 1
ATOM 699 O O . ARG A 1 87 ? -0.831 -10.687 9.501 1.00 96.94 87 ARG A O 1
ATOM 706 N N . SER A 1 88 ? -0.363 -8.503 9.271 1.00 97.31 88 SER A N 1
ATOM 707 C CA . SER A 1 88 ? -0.247 -8.222 10.708 1.00 97.31 88 SER A CA 1
ATOM 708 C C . SER A 1 88 ? -1.554 -7.770 11.362 1.00 97.31 88 SER A C 1
ATOM 710 O O . SER A 1 88 ? -1.556 -7.518 12.562 1.00 97.31 88 SER A O 1
ATOM 712 N N . MET A 1 89 ? -2.636 -7.616 10.593 1.00 97.81 89 MET A N 1
ATOM 713 C CA . MET A 1 89 ? -3.924 -7.157 11.114 1.00 97.81 89 MET A CA 1
ATOM 714 C C . MET A 1 89 ? -4.654 -8.264 11.873 1.00 97.81 89 MET A C 1
ATOM 716 O O . MET A 1 89 ? -4.621 -9.431 11.486 1.00 97.81 89 MET A O 1
ATOM 720 N N . SER A 1 90 ? -5.364 -7.863 12.923 1.00 96.44 90 SER A N 1
ATOM 721 C CA . SER A 1 90 ? -6.262 -8.737 13.684 1.00 96.44 90 SER A CA 1
ATOM 722 C C . SER A 1 90 ? -7.548 -9.067 12.916 1.00 96.44 90 SER A C 1
ATOM 724 O O . SER A 1 90 ? -8.022 -10.202 12.949 1.00 96.44 90 SER A O 1
ATOM 726 N N . VAL A 1 91 ? -8.098 -8.093 12.182 1.00 97.56 91 VAL A N 1
ATOM 727 C CA . VAL A 1 91 ? -9.242 -8.305 11.285 1.00 97.56 91 VAL A CA 1
ATOM 728 C C . VAL A 1 91 ? -8.774 -9.039 10.024 1.00 97.56 91 VAL A C 1
ATOM 730 O O . VAL A 1 91 ? -7.829 -8.581 9.376 1.00 97.56 91 VAL A O 1
ATOM 733 N N . PRO A 1 92 ? -9.440 -10.139 9.618 1.00 96.44 92 PRO A N 1
ATOM 734 C CA . PRO A 1 92 ? -9.049 -10.888 8.433 1.00 96.44 92 PRO A CA 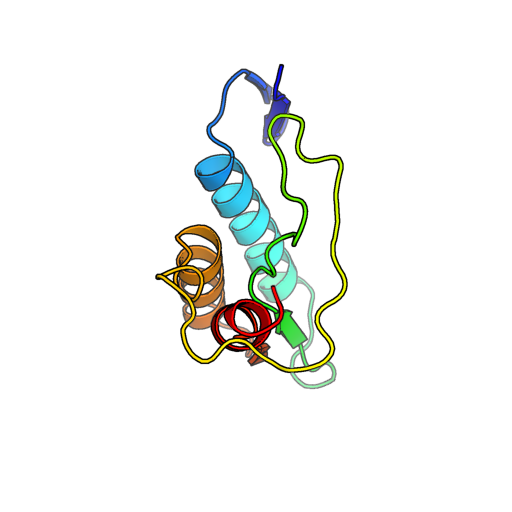1
ATOM 735 C C . PRO A 1 92 ? -9.281 -10.057 7.168 1.00 96.44 92 PRO A C 1
ATOM 737 O O . PRO A 1 92 ? -10.412 -9.780 6.768 1.00 96.44 92 PRO A O 1
ATOM 740 N N . VAL A 1 93 ? -8.185 -9.689 6.508 1.00 98.19 93 VAL A N 1
ATOM 741 C CA . VAL A 1 93 ? -8.197 -9.010 5.211 1.00 98.19 93 VAL A CA 1
ATOM 742 C C . VAL A 1 93 ? -7.614 -9.942 4.154 1.00 98.19 93 VAL A C 1
ATOM 744 O O . VAL A 1 93 ? -6.480 -10.417 4.264 1.00 98.19 93 VAL A O 1
ATOM 747 N N . LYS A 1 94 ? -8.357 -10.169 3.069 1.00 97.94 94 LYS A N 1
ATOM 748 C CA . LYS A 1 94 ? -7.860 -10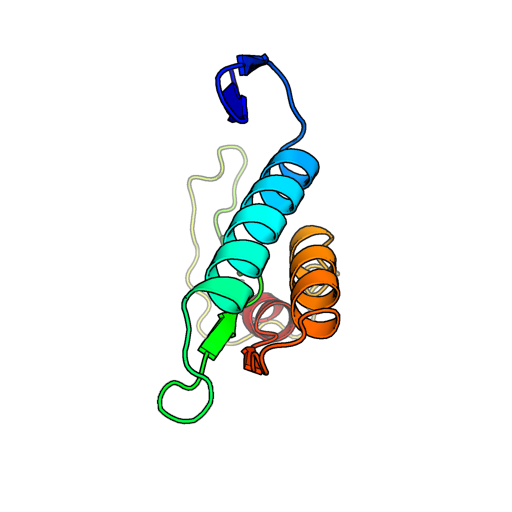.935 1.926 1.00 97.94 94 LYS A CA 1
ATOM 749 C C . LYS A 1 94 ? -6.991 -10.047 1.038 1.00 97.94 94 LYS A C 1
ATOM 751 O O . LYS A 1 94 ? -7.483 -9.201 0.289 1.00 97.94 94 LYS A O 1
ATOM 756 N N . ALA A 1 95 ? -5.683 -10.275 1.086 1.00 96.81 95 ALA A N 1
ATOM 757 C CA . ALA A 1 95 ? -4.756 -9.642 0.160 1.00 96.81 95 ALA A CA 1
ATOM 758 C C . ALA A 1 95 ? -4.906 -10.216 -1.260 1.00 96.81 95 ALA A C 1
ATOM 760 O O . ALA A 1 95 ? -4.803 -11.427 -1.466 1.00 96.81 95 ALA A O 1
ATOM 761 N N . LEU A 1 96 ? -5.083 -9.335 -2.243 1.00 97.44 96 LEU A N 1
ATOM 762 C CA . LEU A 1 96 ? -5.028 -9.648 -3.669 1.00 97.44 96 LEU A CA 1
ATOM 763 C C . LEU A 1 96 ? -3.659 -9.215 -4.207 1.00 97.44 96 LEU A C 1
ATOM 765 O O . LEU A 1 96 ? -3.415 -8.032 -4.455 1.00 97.44 96 LEU A O 1
ATOM 769 N N . HIS A 1 97 ? -2.741 -10.171 -4.355 1.00 95.81 97 HIS A N 1
ATOM 770 C CA . HIS A 1 97 ? -1.374 -9.891 -4.797 1.00 95.81 97 HIS A CA 1
ATOM 771 C C . HIS A 1 97 ? -1.291 -9.765 -6.326 1.00 95.81 97 HIS A C 1
ATOM 773 O O . HIS A 1 97 ? -0.877 -10.681 -7.030 1.00 95.81 97 HIS A O 1
ATOM 779 N N . VAL A 1 98 ? -1.723 -8.612 -6.839 1.00 95.50 98 VAL A N 1
ATOM 780 C CA . VAL A 1 98 ? -1.871 -8.351 -8.281 1.00 95.50 98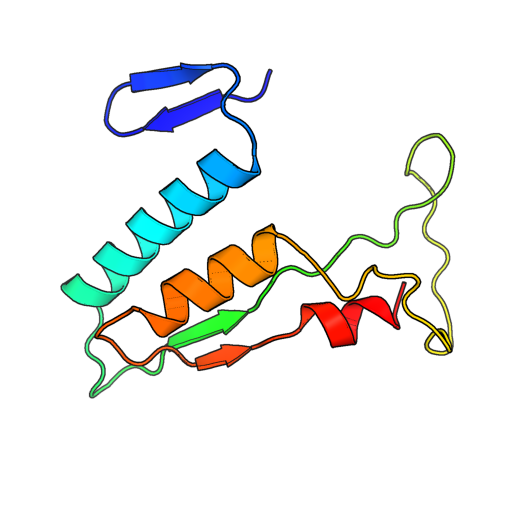 VAL A CA 1
ATOM 781 C C . VAL A 1 98 ? -0.601 -7.865 -8.973 1.00 95.50 98 VAL A C 1
ATOM 783 O O . VAL A 1 98 ? -0.510 -7.941 -10.192 1.00 95.50 98 VAL A O 1
ATOM 786 N N . THR A 1 99 ? 0.401 -7.410 -8.221 1.00 94.38 99 THR A N 1
ATOM 787 C CA . THR A 1 99 ? 1.633 -6.818 -8.776 1.00 94.38 99 THR A CA 1
ATOM 788 C C . THR A 1 99 ? 2.381 -7.748 -9.735 1.00 94.38 99 THR A C 1
ATOM 790 O O . THR A 1 99 ? 2.681 -7.302 -10.843 1.00 94.38 99 THR A O 1
ATOM 793 N N . PRO A 1 100 ? 2.620 -9.034 -9.403 1.00 92.88 100 PRO A N 1
ATOM 794 C CA . PRO A 1 100 ? 3.285 -9.948 -10.329 1.00 92.88 100 PRO A CA 1
ATOM 795 C C . PRO A 1 100 ? 2.444 -10.210 -11.580 1.00 92.88 100 PRO A C 1
ATOM 797 O O . PRO A 1 100 ? 2.984 -10.325 -12.673 1.00 92.88 100 PRO A O 1
ATOM 800 N N . MET A 1 101 ? 1.115 -10.247 -11.440 1.00 91.00 101 MET A N 1
ATOM 801 C CA . MET A 1 101 ? 0.201 -10.467 -12.564 1.00 91.00 101 MET A CA 1
ATOM 802 C C . MET A 1 101 ? 0.205 -9.277 -13.534 1.00 91.00 101 MET A C 1
ATOM 804 O O . MET A 1 101 ? 0.339 -9.466 -14.742 1.00 91.00 101 MET A O 1
ATOM 808 N N . GLY A 1 102 ? 0.123 -8.049 -13.011 1.00 89.31 102 GLY A N 1
ATOM 809 C CA . GLY A 1 102 ? 0.179 -6.820 -13.811 1.00 89.31 102 GLY A CA 1
ATOM 810 C C . GLY A 1 102 ? 1.542 -6.589 -14.472 1.00 89.31 102 GLY A C 1
ATOM 811 O O . GLY A 1 102 ? 1.617 -6.018 -15.558 1.00 89.31 102 GLY A O 1
ATOM 812 N N . ALA A 1 103 ? 2.628 -7.095 -13.879 1.00 90.06 103 ALA A N 1
ATOM 813 C CA . ALA A 1 103 ? 3.975 -6.958 -14.433 1.00 90.06 103 ALA A CA 1
ATOM 814 C C . ALA A 1 103 ? 4.147 -7.629 -15.807 1.00 90.06 103 ALA A C 1
ATOM 816 O O . ALA A 1 103 ? 4.954 -7.164 -16.607 1.00 90.06 103 ALA A O 1
ATOM 817 N N . TYR A 1 104 ? 3.368 -8.670 -16.118 1.00 89.25 104 TYR A N 1
ATOM 818 C CA . TYR A 1 104 ? 3.368 -9.307 -17.440 1.00 89.25 104 TYR A CA 1
ATOM 819 C C . TYR A 1 104 ? 2.542 -8.552 -18.488 1.00 89.25 104 TYR A C 1
ATOM 821 O O . TYR A 1 104 ? 2.594 -8.893 -19.668 1.00 89.25 104 TYR A O 1
ATOM 829 N N . ARG A 1 105 ? 1.754 -7.553 -18.086 1.00 85.06 105 ARG A N 1
ATOM 830 C CA . ARG A 1 105 ? 0.801 -6.843 -18.956 1.00 85.06 105 ARG A CA 1
ATOM 831 C C . ARG A 1 105 ? 1.254 -5.430 -19.330 1.00 85.06 105 ARG A C 1
ATOM 833 O O . ARG A 1 105 ? 0.442 -4.661 -19.831 1.00 85.06 105 ARG A O 1
ATOM 840 N N . SER A 1 106 ? 2.537 -5.127 -19.099 1.00 72.38 106 SER A N 1
ATOM 841 C CA . SER A 1 106 ? 3.140 -3.825 -19.411 1.00 72.38 106 SER A CA 1
ATOM 842 C C . SER A 1 106 ? 3.510 -3.591 -20.865 1.00 72.38 106 SER A C 1
ATOM 844 O O . SER A 1 106 ? 3.515 -4.560 -21.655 1.00 72.38 106 SER A O 1
#

Radius of gyration: 16.89 Å; chains: 1; bounding box: 33×33×43 Å

Foldseek 3Di:
DDWDQDPNDIDPPDPPLVRLLSVLLVVLVCCQVPPDLVPDAAEDEFDADDQQDDPVSPDHDFDPFFAPDLVCQLDDSRRVSNVVSQVPHPRNYHYHHCRNVNSRRD

InterPro domains:
  IPR026057 Trichome birefringence-like, C-terminal domain [PF13839] (3-105)
  IPR029962 Trichome birefringence-like family [PTHR32285] (13-105)

Secondary structure (DSSP, 8-st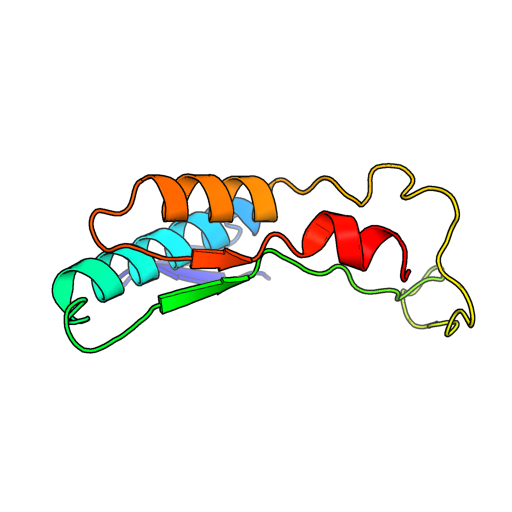ate):
--EEEETTEEEES--HHHHHHHHHHHHHHHHHHH--TTT--EEEE-------BSTTS-B----SS--S--TTTT--HHHHHHHHHHHT-SS-EEEE--HHHHHTT-

pLDDT: mean 91.92, std 6.7, range [63.12, 98.44]